Protein AF-A0A7W1EVM0-F1 (afdb_monomer)

Nearest PDB structures (foldseek):
  7oyc-assembly1_D2  TM=3.502E-01  e=4.449E-01  Xenopus laevis
  8ipa-assembly1_ia  TM=3.233E-01  e=3.943E-01  Triticum aestivum
  8q87-assembly1_Ac  TM=3.469E-01  e=3.494E-01  Gallus gallus
  8c3a-assembly1_F  TM=3.361E-01  e=9.186E-01  Candida albicans
  5xxu-assembly1_D  TM=2.713E-01  e=1.489E+00  Toxoplasma gondii

Secondary structure (DSSP, 8-state):
----SSSSSSGGGT------EEEEEEEEEEEEETTEEEEEEEEEEEEEE-HHHHHHHTT---EEEEEEETTEEEEEEEEEEE-

pLDDT: mean 84.02, std 18.42, range [40.47, 97.5]

Foldseek 3Di:
DDDDDPPPVVVVVVPPPLFFAKKKKKKWKWKDKPPDIDIDIDIDIDGRDRQVVVCVVVVQDWDWDWDADPNIIMIITMDMDMD

Structure (mmCIF, N/CA/C/O backbone):
data_AF-A0A7W1EVM0-F1
#
_entry.id   AF-A0A7W1EVM0-F1
#
loop_
_atom_site.group_PDB
_atom_site.id
_atom_site.type_symbol
_atom_site.label_atom_id
_atom_site.label_alt_id
_atom_site.label_comp_id
_atom_site.label_asym_id
_atom_site.label_entity_id
_atom_site.label_seq_id
_atom_site.pdbx_PDB_ins_code
_atom_site.Cartn_x
_atom_site.Cartn_y
_atom_site.Cartn_z
_atom_site.occupancy
_atom_site.B_iso_or_equiv
_atom_site.auth_seq_id
_atom_site.auth_comp_id
_atom_site.auth_asym_id
_atom_site.auth_atom_id
_atom_site.pdbx_PDB_model_num
ATOM 1 N N . MET A 1 1 ? -43.558 30.044 35.321 1.00 42.88 1 MET A N 1
ATOM 2 C CA . MET A 1 1 ? -42.147 30.148 34.888 1.00 42.88 1 MET A CA 1
ATOM 3 C C . MET A 1 1 ? -41.596 28.740 34.681 1.00 42.88 1 MET A C 1
ATOM 5 O O . MET A 1 1 ? -41.340 28.061 35.661 1.00 42.88 1 MET A O 1
ATOM 9 N N . LYS A 1 2 ? -41.499 28.251 33.440 1.00 40.47 2 LYS A N 1
ATOM 10 C CA . LYS A 1 2 ? -40.851 26.967 33.112 1.00 40.47 2 LYS A CA 1
ATOM 11 C C . LYS A 1 2 ? -40.012 27.187 31.861 1.00 40.47 2 LYS A C 1
ATOM 13 O O . LYS A 1 2 ? -40.490 27.025 30.746 1.00 40.47 2 LYS A O 1
ATOM 18 N N . LYS A 1 3 ? -38.797 27.688 32.062 1.00 48.94 3 LYS A N 1
ATOM 19 C CA . LYS A 1 3 ? -37.784 27.779 31.017 1.00 48.94 3 LYS A CA 1
ATOM 20 C C . LYS A 1 3 ? -36.690 26.761 31.346 1.00 48.94 3 LYS A C 1
ATOM 22 O O . LYS A 1 3 ? -36.352 26.585 32.511 1.00 48.94 3 LYS A O 1
ATOM 27 N N . ILE A 1 4 ? -36.095 26.224 30.285 1.00 54.47 4 ILE A N 1
ATOM 28 C CA . ILE A 1 4 ? -34.758 25.617 30.236 1.00 54.47 4 ILE A CA 1
ATOM 29 C C . ILE A 1 4 ? -34.631 24.181 30.766 1.00 54.47 4 ILE A C 1
ATOM 31 O O . ILE A 1 4 ? -33.968 23.949 31.765 1.00 54.47 4 ILE A O 1
ATOM 35 N N . ILE A 1 5 ? -35.146 23.192 30.028 1.00 54.56 5 ILE A N 1
ATOM 36 C CA . ILE A 1 5 ? -34.520 21.853 30.010 1.00 54.56 5 ILE A CA 1
ATOM 37 C C . ILE A 1 5 ? -34.617 21.262 28.595 1.00 54.56 5 ILE A C 1
ATOM 39 O O . ILE A 1 5 ? -35.205 20.210 28.394 1.00 54.56 5 ILE A O 1
ATOM 43 N N . LEU A 1 6 ? -34.116 21.961 27.573 1.00 45.94 6 LEU A N 1
ATOM 44 C CA . LEU A 1 6 ? -34.043 21.393 26.213 1.00 45.94 6 LEU A CA 1
ATOM 45 C C . LEU A 1 6 ? -32.711 21.681 25.502 1.00 45.94 6 LEU A C 1
ATOM 47 O O . LEU A 1 6 ? -32.601 21.508 24.295 1.00 45.94 6 LEU A O 1
ATOM 51 N N . SER A 1 7 ? -31.691 22.118 26.244 1.00 47.81 7 SER A N 1
ATOM 52 C CA . SER A 1 7 ? -30.389 22.505 25.678 1.00 47.81 7 SER A CA 1
ATOM 53 C C . SER A 1 7 ? -29.310 21.433 25.857 1.00 47.81 7 SER A C 1
ATOM 55 O O . SER A 1 7 ? -28.253 21.517 25.241 1.00 47.81 7 SER A O 1
ATOM 57 N N . THR A 1 8 ? -29.545 20.423 26.698 1.00 49.50 8 THR A N 1
ATOM 58 C CA . THR A 1 8 ? -28.522 19.437 27.087 1.00 49.50 8 THR A CA 1
ATOM 59 C C . THR A 1 8 ? -28.483 18.189 26.207 1.00 49.50 8 THR A C 1
ATOM 61 O O . THR A 1 8 ? -27.473 17.491 26.222 1.00 49.50 8 THR A O 1
ATOM 64 N N . LEU A 1 9 ? -29.506 17.919 25.384 1.00 47.84 9 LEU A N 1
ATOM 65 C CA . LEU A 1 9 ? -29.482 16.761 24.475 1.00 47.84 9 LEU A CA 1
ATOM 66 C C . LEU A 1 9 ? -28.660 16.984 23.195 1.00 47.84 9 LEU A C 1
ATOM 68 O O . LEU A 1 9 ? -28.266 16.015 22.554 1.00 47.84 9 LEU A O 1
ATOM 72 N N . VAL A 1 10 ? -28.361 18.232 22.824 1.00 50.22 10 VAL A N 1
ATOM 73 C CA . VAL A 1 10 ? -27.656 18.530 21.562 1.00 50.22 10 VAL A CA 1
ATOM 74 C C . VAL A 1 10 ? -26.148 18.254 21.663 1.00 50.22 10 VAL A C 1
ATOM 76 O O . VAL A 1 10 ? -25.502 17.977 20.659 1.00 50.22 10 VAL A O 1
ATOM 79 N N . ILE A 1 11 ? -25.573 18.236 22.870 1.00 50.75 11 ILE A N 1
ATOM 80 C CA . ILE A 1 11 ? -24.120 18.063 23.057 1.00 50.75 11 ILE A CA 1
ATOM 81 C C . ILE A 1 11 ? -23.697 16.588 22.918 1.00 50.75 11 ILE A C 1
ATOM 83 O O . ILE A 1 11 ? -22.575 16.303 22.502 1.00 50.75 11 ILE A O 1
ATOM 87 N N . ALA A 1 12 ? -24.600 15.633 23.169 1.00 46.91 12 ALA A N 1
ATOM 88 C CA . ALA A 1 12 ? -24.302 14.204 23.027 1.00 46.91 12 ALA A CA 1
ATOM 89 C C . ALA A 1 12 ? -24.140 13.755 21.560 1.00 46.91 12 ALA A C 1
ATOM 91 O O . ALA A 1 12 ? -23.508 12.733 21.303 1.00 46.91 12 ALA A O 1
ATOM 92 N N . ALA A 1 13 ? -24.653 14.529 20.596 1.00 47.97 13 ALA A N 1
ATOM 93 C CA . ALA A 1 13 ? -24.500 14.252 19.167 1.00 47.97 13 ALA A CA 1
ATOM 94 C C . ALA A 1 13 ? -23.205 14.831 18.562 1.00 47.97 13 ALA A C 1
ATOM 96 O O . ALA A 1 13 ? -22.800 14.411 17.480 1.00 47.97 13 ALA A O 1
ATOM 97 N N . LEU A 1 14 ? -22.533 15.770 19.247 1.00 47.09 14 LEU A N 1
ATOM 98 C CA . LEU A 1 14 ? -21.263 16.342 18.774 1.00 47.09 14 LEU A CA 1
ATOM 99 C C . LEU A 1 14 ? -20.041 15.502 19.141 1.00 47.09 14 LEU A C 1
ATOM 101 O O . LEU A 1 14 ? -18.969 15.697 18.566 1.00 47.09 14 LEU A O 1
ATOM 105 N N . VAL A 1 15 ? -20.190 14.518 20.026 1.00 49.91 15 VAL A N 1
ATOM 106 C CA . VAL A 1 15 ? -19.188 13.464 20.155 1.00 49.91 15 VAL A CA 1
ATOM 107 C C . VAL A 1 15 ? -19.464 12.472 19.034 1.00 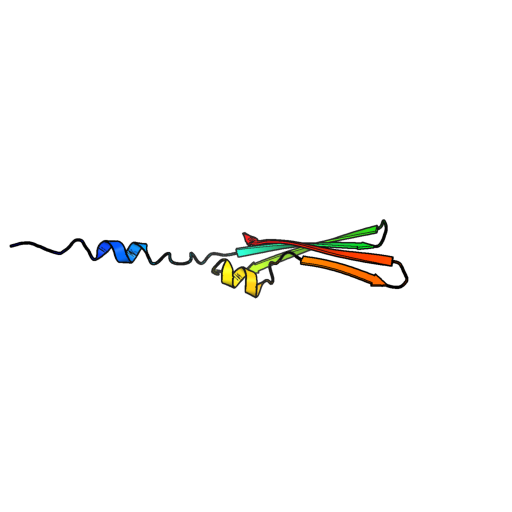49.91 15 VAL A C 1
ATOM 109 O O . VAL A 1 15 ? -20.023 11.398 19.244 1.00 49.91 15 VAL A O 1
ATOM 112 N N . ALA A 1 16 ? -19.078 12.857 17.814 1.00 52.22 16 ALA A N 1
ATOM 113 C CA . ALA A 1 16 ? -18.752 11.934 16.742 1.00 52.22 16 ALA A CA 1
ATOM 114 C C . ALA A 1 16 ? -17.645 11.018 17.275 1.00 52.22 16 ALA A C 1
ATOM 116 O O . ALA A 1 16 ? -16.451 11.225 17.058 1.00 52.22 16 ALA A O 1
ATOM 117 N N . THR A 1 17 ? -18.066 10.047 18.081 1.00 56.88 17 THR A N 1
ATOM 118 C CA . THR A 1 17 ? -17.298 8.911 18.539 1.00 56.88 17 THR A CA 1
ATOM 119 C C . THR A 1 17 ? -16.662 8.362 17.283 1.00 56.88 17 THR A C 1
ATOM 121 O O . THR A 1 17 ? -17.331 7.875 16.378 1.00 56.88 17 THR A O 1
ATOM 124 N N . SER A 1 18 ? -15.356 8.562 17.145 1.00 61.59 18 SER A N 1
ATOM 125 C CA . SER A 1 18 ? -14.616 8.022 16.022 1.00 61.59 18 SER A CA 1
ATOM 126 C C . SER A 1 18 ? -14.827 6.508 16.064 1.00 61.59 18 SER A C 1
ATOM 128 O O . SER A 1 18 ? -14.201 5.847 16.896 1.00 61.59 18 SER A O 1
ATOM 130 N N . CYS A 1 19 ? -15.756 5.972 15.264 1.00 75.81 19 CYS A N 1
ATOM 131 C CA . CYS A 1 19 ? -16.138 4.567 15.328 1.00 75.81 19 CYS A CA 1
ATOM 132 C C . CYS A 1 19 ? -14.887 3.724 15.102 1.00 75.81 19 CYS A C 1
ATOM 134 O O . CYS A 1 19 ? -14.341 3.656 13.991 1.00 75.81 19 CYS A O 1
ATOM 136 N N . ARG A 1 20 ? -14.402 3.142 16.200 1.00 87.50 20 ARG A N 1
ATOM 137 C CA . ARG A 1 20 ? -13.296 2.202 16.199 1.00 87.50 20 ARG A CA 1
ATOM 138 C C . ARG A 1 20 ? -13.848 0.901 15.660 1.00 87.50 20 ARG A C 1
ATOM 140 O O . ARG A 1 20 ? -14.789 0.345 16.214 1.00 87.50 20 ARG A O 1
ATOM 147 N N . LYS A 1 21 ? -13.272 0.445 14.563 1.00 90.81 21 LYS A N 1
ATOM 148 C CA . LYS A 1 21 ? -13.582 -0.848 13.966 1.00 90.81 21 LYS A CA 1
ATOM 149 C C . LYS A 1 21 ? -12.302 -1.434 13.412 1.00 90.81 21 LYS A C 1
ATOM 151 O O . LYS A 1 21 ? -11.284 -0.742 13.360 1.00 90.81 21 LYS A O 1
ATOM 156 N N . ASP A 1 22 ? -12.359 -2.690 13.025 1.00 93.00 22 ASP A N 1
ATOM 157 C CA . ASP A 1 22 ? -11.237 -3.312 12.347 1.00 93.00 22 ASP A CA 1
ATOM 158 C C . ASP A 1 22 ? -11.047 -2.629 10.995 1.00 93.00 22 ASP A C 1
ATOM 160 O O . ASP A 1 22 ? -12.018 -2.278 10.313 1.00 93.00 22 ASP A O 1
ATOM 164 N N . ARG A 1 23 ? -9.790 -2.345 10.669 1.00 92.69 23 ARG A N 1
ATOM 165 C CA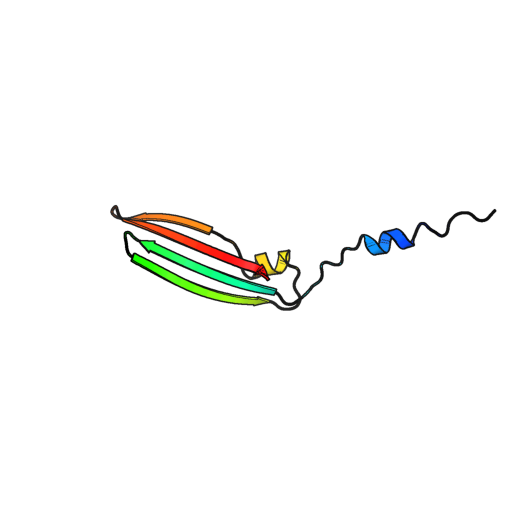 . ARG A 1 23 ? -9.403 -1.648 9.448 1.00 92.69 23 ARG A CA 1
ATOM 166 C C . ARG A 1 23 ? -8.383 -2.478 8.710 1.00 92.69 23 ARG A C 1
ATOM 168 O O . ARG A 1 23 ? -7.438 -2.964 9.322 1.00 92.69 23 ARG A O 1
ATOM 175 N N . THR A 1 24 ? -8.572 -2.607 7.407 1.00 96.12 24 THR A N 1
ATOM 176 C CA . THR A 1 24 ? -7.645 -3.336 6.535 1.00 96.12 24 THR A CA 1
ATOM 177 C C . THR A 1 24 ? -7.030 -2.352 5.559 1.00 96.12 24 THR A C 1
ATOM 179 O O . THR A 1 2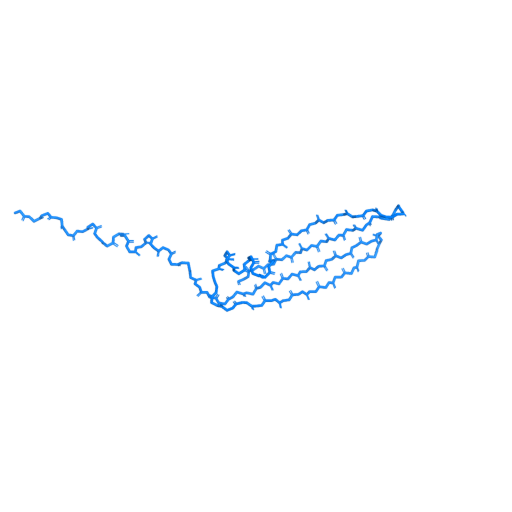4 ? -7.755 -1.645 4.857 1.00 96.12 24 THR A O 1
ATOM 182 N N . CYS A 1 25 ? -5.705 -2.280 5.544 1.00 96.31 25 CYS A N 1
ATOM 183 C CA . CYS A 1 25 ? -4.945 -1.608 4.507 1.00 96.31 25 CYS A CA 1
ATOM 184 C C . CYS A 1 25 ? -4.523 -2.636 3.459 1.00 96.31 25 CYS A C 1
ATOM 186 O O . CYS A 1 25 ? -4.004 -3.694 3.808 1.00 96.31 25 CYS A O 1
ATOM 188 N N . THR A 1 26 ? -4.726 -2.318 2.189 1.00 97.50 26 THR A N 1
ATOM 189 C CA . THR A 1 26 ? -4.202 -3.092 1.065 1.00 97.50 26 THR A CA 1
ATOM 190 C C . THR A 1 26 ? -3.350 -2.172 0.217 1.00 97.50 26 THR A C 1
ATOM 192 O O . THR A 1 26 ? -3.854 -1.138 -0.207 1.00 97.50 26 THR A O 1
ATOM 195 N N . CYS A 1 27 ? -2.096 -2.538 -0.024 1.00 96.69 27 CYS A N 1
ATOM 196 C CA . CYS A 1 27 ? -1.157 -1.764 -0.824 1.00 96.69 27 CYS A CA 1
ATOM 197 C C . CYS A 1 27 ? -0.659 -2.584 -2.010 1.00 96.69 27 CYS A C 1
ATOM 199 O O . CYS A 1 27 ? -0.155 -3.690 -1.837 1.00 96.69 27 CYS A O 1
ATOM 201 N N . ASP A 1 28 ? -0.783 -2.021 -3.205 1.00 96.75 28 ASP A N 1
ATOM 202 C CA . ASP A 1 28 ? -0.114 -2.479 -4.415 1.00 96.75 28 ASP A CA 1
ATOM 203 C C . ASP A 1 28 ? 1.191 -1.701 -4.583 1.00 96.75 28 ASP A C 1
ATOM 205 O O . ASP A 1 28 ? 1.155 -0.486 -4.778 1.00 96.75 28 ASP A O 1
ATOM 209 N N . TYR A 1 29 ? 2.330 -2.385 -4.529 1.00 95.25 29 TYR A N 1
ATOM 210 C CA . TYR A 1 29 ? 3.641 -1.809 -4.813 1.00 95.25 29 TYR A CA 1
ATOM 211 C C . TYR A 1 29 ? 4.066 -2.215 -6.210 1.00 95.25 29 TYR A C 1
ATOM 213 O O . TYR A 1 29 ? 4.211 -3.400 -6.493 1.00 95.25 29 TYR A O 1
ATOM 221 N N . THR A 1 30 ? 4.273 -1.242 -7.085 1.00 96.31 30 THR A N 1
ATOM 222 C CA . THR A 1 30 ? 4.744 -1.461 -8.447 1.00 96.31 30 THR A CA 1
ATOM 223 C C . THR A 1 30 ? 6.119 -0.838 -8.615 1.00 96.31 30 THR A C 1
ATOM 225 O O . THR A 1 30 ? 6.317 0.332 -8.310 1.00 96.31 30 THR A O 1
ATOM 228 N N . SER A 1 31 ? 7.074 -1.622 -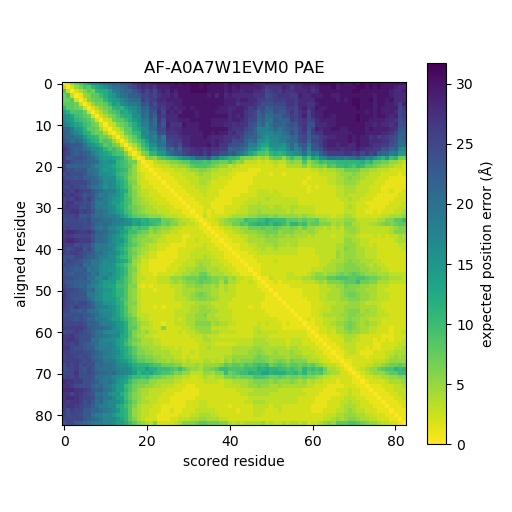9.100 1.00 95.31 31 SER A N 1
ATOM 229 C CA . SER A 1 31 ? 8.402 -1.162 -9.492 1.00 95.31 31 SER A CA 1
ATOM 230 C C . SER A 1 31 ? 8.547 -1.332 -10.995 1.00 95.31 31 SER A C 1
ATOM 232 O O . SER A 1 31 ? 8.513 -2.459 -11.489 1.00 95.31 31 SER A O 1
ATOM 234 N N . THR A 1 32 ? 8.745 -0.236 -11.716 1.00 95.62 32 THR A N 1
ATOM 235 C CA . THR A 1 32 ? 8.897 -0.222 -13.173 1.00 95.62 32 THR A CA 1
ATOM 236 C C . THR A 1 32 ? 10.265 0.321 -13.549 1.00 95.62 32 THR A C 1
ATOM 238 O O . THR A 1 32 ? 10.558 1.477 -13.261 1.00 95.62 32 THR A O 1
ATOM 241 N N . SER A 1 33 ? 11.084 -0.482 -14.226 1.00 93.31 33 SER A N 1
ATOM 242 C CA . SER A 1 33 ? 12.404 -0.093 -14.741 1.00 93.31 33 SER A CA 1
ATOM 243 C C . SER A 1 33 ? 12.438 -0.326 -16.248 1.00 93.31 33 SER A C 1
ATOM 245 O O . SER A 1 33 ? 12.382 -1.467 -16.713 1.00 93.31 33 SER A O 1
ATOM 247 N N . GLY A 1 34 ? 12.506 0.754 -17.029 1.00 87.50 34 GLY A N 1
ATOM 248 C CA . GLY A 1 34 ? 12.380 0.669 -18.486 1.00 87.50 34 GLY A CA 1
ATOM 249 C C . GLY A 1 34 ? 11.045 0.037 -18.900 1.00 87.50 34 GLY A C 1
ATOM 250 O O . GLY A 1 34 ? 9.985 0.590 -18.623 1.00 87.50 34 GLY A O 1
ATOM 251 N N . SER A 1 35 ? 11.092 -1.125 -19.559 1.00 87.62 35 SER A N 1
ATOM 252 C CA . SER A 1 35 ? 9.904 -1.858 -20.038 1.00 87.62 35 SER A CA 1
ATOM 253 C C . SER A 1 35 ? 9.425 -2.964 -19.092 1.00 87.62 35 SER A C 1
ATOM 255 O O . SER A 1 35 ? 8.433 -3.628 -19.384 1.00 87.62 35 SER A O 1
ATOM 257 N N . VAL A 1 36 ? 10.131 -3.205 -17.985 1.00 93.06 36 VAL A N 1
ATOM 258 C CA . VAL A 1 36 ? 9.821 -4.290 -17.046 1.00 93.06 36 VAL A CA 1
ATOM 259 C C . VAL A 1 36 ? 9.117 -3.712 -15.827 1.00 93.06 36 VAL A C 1
ATOM 261 O O . VAL A 1 36 ? 9.572 -2.717 -15.268 1.00 93.06 36 VAL A O 1
ATOM 264 N N . SER A 1 37 ? 8.014 -4.334 -15.412 1.00 94.31 37 SER A N 1
ATOM 265 C CA . SER A 1 37 ? 7.272 -3.958 -14.205 1.00 94.31 37 SER A CA 1
ATOM 266 C C . SER A 1 37 ? 7.064 -5.163 -13.299 1.00 94.31 37 SER A C 1
ATOM 268 O O . SER A 1 37 ? 6.704 -6.241 -13.769 1.00 94.31 37 SER A O 1
ATOM 270 N N . PHE A 1 38 ? 7.257 -4.961 -12.001 1.00 94.25 38 PHE A N 1
ATOM 271 C CA . PHE A 1 38 ? 6.972 -5.934 -10.954 1.00 94.25 38 PHE A CA 1
ATOM 272 C C . PHE A 1 38 ? 5.936 -5.351 -10.009 1.00 94.25 38 PHE A C 1
ATOM 274 O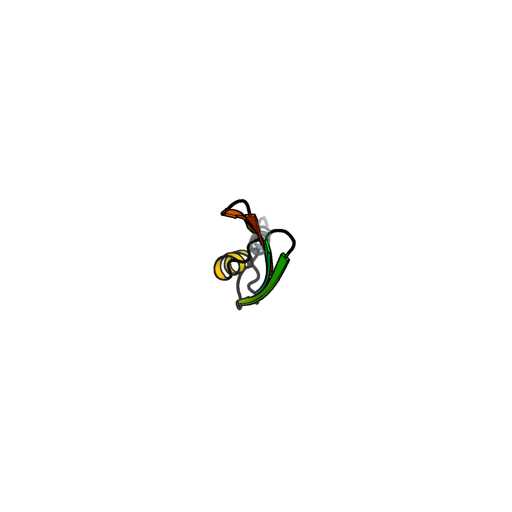 O . PHE A 1 38 ? 6.103 -4.220 -9.561 1.00 94.25 38 PHE A O 1
ATOM 281 N N . THR A 1 39 ? 4.907 -6.127 -9.678 1.00 95.12 39 THR A N 1
ATOM 282 C CA . THR A 1 39 ? 3.881 -5.714 -8.719 1.00 95.12 39 THR A CA 1
ATOM 283 C C . THR A 1 39 ? 3.804 -6.712 -7.574 1.00 95.12 39 THR A C 1
ATOM 285 O O . THR A 1 39 ? 3.745 -7.921 -7.800 1.00 95.12 39 THR A O 1
ATOM 288 N N . SER A 1 40 ? 3.779 -6.209 -6.345 1.00 95.62 40 SER A N 1
ATOM 289 C CA . SER A 1 40 ? 3.503 -6.979 -5.136 1.00 95.62 40 SER A CA 1
ATOM 290 C C . SER A 1 40 ? 2.323 -6.376 -4.378 1.00 95.62 40 SER A C 1
ATOM 292 O O . SER A 1 40 ? 2.033 -5.186 -4.487 1.00 95.62 40 SER A O 1
ATOM 294 N N . LYS A 1 41 ? 1.623 -7.220 -3.616 1.00 95.62 41 LYS A N 1
ATOM 295 C CA . LYS A 1 41 ? 0.509 -6.821 -2.753 1.00 95.62 41 LYS A CA 1
ATOM 296 C C . LYS A 1 41 ? 0.872 -7.066 -1.299 1.00 95.62 41 LYS A C 1
ATOM 298 O O . LYS A 1 41 ? 1.292 -8.170 -0.964 1.00 95.62 41 LYS A O 1
ATOM 303 N N . ASP A 1 42 ? 0.634 -6.071 -0.455 1.00 95.62 42 ASP A N 1
ATOM 304 C CA . ASP A 1 42 ? 0.625 -6.213 0.999 1.00 95.62 42 ASP A CA 1
ATOM 305 C C . ASP A 1 42 ? -0.787 -5.990 1.542 1.00 95.62 42 ASP A C 1
ATOM 307 O O . ASP A 1 42 ? -1.531 -5.129 1.058 1.00 95.62 42 ASP A O 1
ATOM 311 N N . VAL A 1 43 ? -1.161 -6.778 2.548 1.00 95.94 43 VAL A N 1
ATOM 312 C CA . VAL A 1 43 ? -2.424 -6.620 3.264 1.00 95.94 43 VAL A CA 1
ATOM 313 C C . VAL A 1 43 ? -2.143 -6.652 4.754 1.00 95.94 43 VAL A C 1
ATOM 315 O O . VAL A 1 43 ? -1.733 -7.673 5.299 1.00 95.94 43 VAL A O 1
ATOM 318 N N . THR A 1 44 ? -2.454 -5.546 5.421 1.00 96.12 44 THR A N 1
ATOM 319 C CA . THR A 1 44 ? -2.274 -5.399 6.861 1.00 96.12 44 THR A CA 1
ATOM 320 C C . THR A 1 44 ? -3.5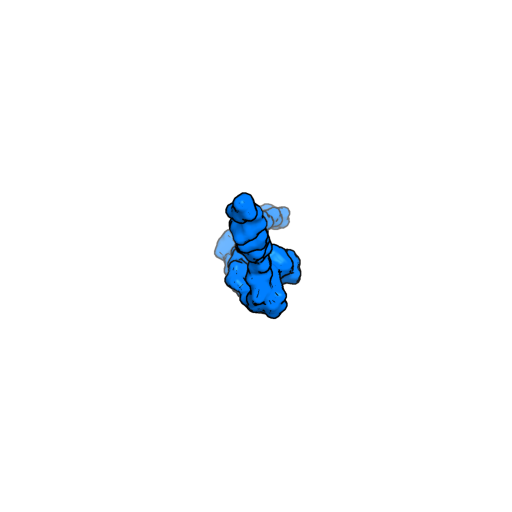97 -5.027 7.521 1.00 96.12 44 THR A C 1
ATOM 322 O O . THR A 1 44 ? -4.250 -4.056 7.135 1.00 96.12 44 THR A O 1
ATOM 325 N N . THR A 1 45 ? -3.978 -5.763 8.564 1.00 95.50 45 THR A N 1
ATOM 326 C CA . THR A 1 45 ? -5.210 -5.521 9.327 1.00 95.50 45 THR A CA 1
ATOM 327 C C . THR A 1 45 ? -4.883 -5.076 10.744 1.00 95.50 45 THR A C 1
ATOM 329 O O . THR A 1 45 ? -4.067 -5.690 11.425 1.00 95.50 45 THR A O 1
ATOM 332 N N . VAL A 1 46 ? -5.559 -4.028 11.212 1.00 95.19 46 VAL A N 1
ATOM 333 C CA . VAL A 1 46 ? -5.462 -3.534 12.590 1.00 95.19 46 VAL A CA 1
ATOM 334 C C . VAL A 1 46 ? -6.838 -3.509 13.240 1.00 95.19 46 VAL A C 1
ATOM 336 O O . VAL A 1 46 ? -7.817 -3.032 12.659 1.00 95.19 46 VAL A O 1
ATOM 339 N N . SER A 1 47 ? -6.925 -4.028 14.461 1.00 93.94 47 SER A N 1
ATOM 340 C CA . SER A 1 47 ? -8.207 -4.199 15.145 1.00 93.94 47 SER A CA 1
ATOM 341 C C . SER A 1 47 ? -8.635 -2.952 15.912 1.00 93.94 47 SER A C 1
ATOM 343 O O . SER A 1 47 ? -7.826 -2.315 16.586 1.00 93.94 47 SER A O 1
ATOM 345 N N . LYS A 1 48 ? -9.935 -2.637 15.870 1.00 92.00 48 LYS A N 1
ATOM 346 C CA . LYS A 1 48 ? -10.587 -1.585 16.678 1.00 92.00 48 LYS A CA 1
ATOM 347 C C . LYS A 1 48 ? -9.850 -0.239 16.668 1.00 92.00 48 LYS A C 1
ATOM 349 O O . LYS A 1 48 ? -9.684 0.400 17.709 1.00 92.00 48 LYS A O 1
ATOM 354 N N . GLN A 1 49 ? -9.468 0.232 15.484 1.00 91.06 49 GLN A N 1
ATOM 355 C CA . GLN A 1 49 ? -8.814 1.527 15.317 1.00 91.06 49 GLN A CA 1
ATOM 356 C C . GLN A 1 49 ? -9.709 2.559 14.634 1.00 91.06 49 GLN A C 1
ATOM 358 O O . GLN A 1 49 ? -10.648 2.257 13.889 1.00 91.06 49 GLN A O 1
ATOM 363 N N . THR A 1 50 ? -9.400 3.828 14.889 1.00 91.00 50 THR A N 1
ATOM 364 C CA . THR A 1 50 ? -9.923 4.924 14.067 1.00 91.00 50 THR A CA 1
ATOM 365 C C . THR A 1 50 ? -9.224 4.903 12.708 1.00 91.00 50 THR A C 1
ATOM 367 O O . THR A 1 50 ? -8.087 4.447 12.600 1.00 91.00 50 THR A O 1
ATOM 370 N N . LYS A 1 51 ? -9.859 5.443 11.660 1.00 89.62 51 LYS A N 1
ATOM 371 C CA . LYS A 1 51 ? -9.250 5.491 10.317 1.00 89.62 51 LYS A CA 1
ATOM 372 C C . LYS A 1 51 ? -7.898 6.228 10.319 1.00 89.62 51 LYS A C 1
ATOM 374 O O . LYS A 1 51 ? -6.974 5.808 9.633 1.00 89.62 51 LYS A O 1
ATOM 379 N N . ARG A 1 52 ? -7.775 7.298 11.117 1.00 90.25 52 ARG A N 1
ATOM 380 C CA . ARG A 1 52 ? -6.535 8.081 11.253 1.00 90.25 52 ARG A CA 1
ATOM 381 C C . ARG A 1 52 ? -5.419 7.266 11.905 1.00 90.25 52 ARG A C 1
ATOM 383 O O . ARG A 1 52 ? -4.317 7.248 11.376 1.00 90.25 52 ARG A O 1
ATOM 390 N N . VAL A 1 53 ? -5.709 6.589 13.018 1.00 91.00 53 VAL A N 1
ATOM 391 C CA . VAL A 1 53 ? -4.705 5.776 13.725 1.00 91.00 53 VAL A CA 1
ATOM 392 C C . VAL A 1 53 ? -4.298 4.570 12.884 1.00 91.00 53 VAL A C 1
ATOM 394 O O . VAL A 1 53 ? -3.107 4.326 12.734 1.00 91.00 53 VAL A O 1
ATOM 397 N N . ALA A 1 54 ? -5.260 3.883 12.260 1.00 92.56 54 ALA A N 1
ATOM 398 C CA . ALA A 1 54 ? -4.977 2.755 11.377 1.00 92.56 54 ALA A CA 1
ATOM 399 C C . ALA A 1 54 ? -4.057 3.151 10.215 1.00 92.56 54 ALA A C 1
ATOM 401 O O . ALA A 1 54 ? -3.063 2.481 9.975 1.00 92.56 54 ALA A O 1
ATOM 402 N N . ARG A 1 55 ? -4.326 4.288 9.553 1.00 93.19 55 ARG A N 1
ATOM 403 C CA . ARG A 1 55 ? -3.473 4.797 8.468 1.00 93.19 55 ARG A CA 1
ATOM 404 C C . ARG A 1 55 ? -2.024 5.018 8.908 1.00 93.19 55 ARG A C 1
ATOM 406 O O . ARG A 1 55 ? -1.122 4.682 8.152 1.00 93.19 55 ARG A O 1
ATOM 413 N N . VAL A 1 56 ? -1.814 5.602 10.089 1.00 93.44 56 VAL A N 1
ATOM 414 C CA . VAL A 1 56 ? -0.468 5.866 10.622 1.00 93.44 56 VAL A CA 1
ATOM 415 C C . VAL A 1 56 ? 0.227 4.562 11.004 1.00 93.44 56 VAL A C 1
ATOM 417 O O . VAL A 1 56 ? 1.382 4.367 10.652 1.00 93.44 56 VAL A O 1
ATOM 420 N N . GLN A 1 57 ? -0.479 3.657 11.682 1.00 93.06 57 GLN A N 1
ATOM 421 C CA . GLN A 1 57 ? 0.092 2.406 12.176 1.00 93.06 57 GLN A CA 1
ATOM 422 C C . GLN A 1 57 ? 0.500 1.453 11.048 1.00 93.06 57 GLN A C 1
ATOM 424 O O . GLN A 1 57 ? 1.540 0.815 11.151 1.00 93.06 57 GLN A O 1
ATOM 429 N N . THR A 1 58 ? -0.300 1.358 9.983 1.00 92.56 58 THR A N 1
ATOM 430 C CA . THR A 1 58 ? -0.003 0.471 8.847 1.00 92.56 58 THR A CA 1
ATOM 431 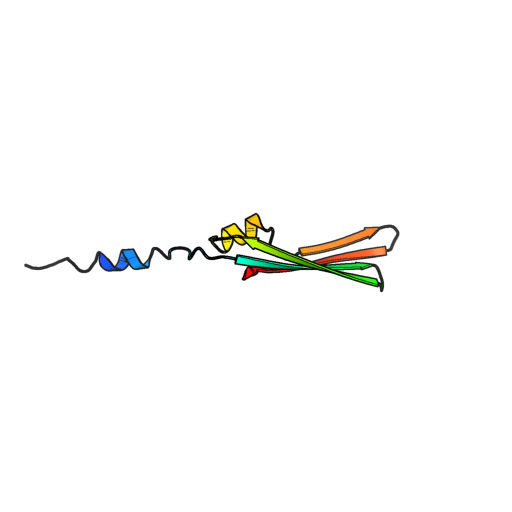C C . THR A 1 58 ? 0.772 1.164 7.729 1.00 92.56 58 THR A C 1
ATOM 433 O O . THR A 1 58 ? 1.001 0.545 6.699 1.00 92.56 58 THR A O 1
ATOM 436 N N . GLY A 1 59 ? 1.085 2.460 7.851 1.00 93.44 59 GLY A N 1
ATOM 437 C CA . GLY A 1 59 ? 1.694 3.225 6.759 1.00 93.44 59 GLY A CA 1
ATOM 438 C C . GLY A 1 59 ? 0.859 3.222 5.470 1.00 93.44 59 GLY A C 1
ATOM 439 O O . GLY A 1 59 ? 1.424 3.204 4.386 1.00 93.44 59 GLY A O 1
ATOM 440 N N . CYS A 1 60 ? -0.480 3.213 5.568 1.00 95.19 60 CYS A N 1
ATOM 441 C CA . CYS A 1 60 ? -1.382 3.096 4.411 1.00 95.19 60 CYS A CA 1
ATOM 442 C C . CYS A 1 60 ? -1.425 4.391 3.585 1.00 95.19 60 CYS A C 1
ATOM 444 O O . CYS A 1 60 ? -2.376 5.183 3.686 1.00 95.19 60 CYS A O 1
ATOM 446 N N . VAL A 1 61 ? -0.371 4.647 2.820 1.00 94.50 61 VAL A N 1
ATOM 447 C CA . VAL A 1 61 ? -0.174 5.884 2.068 1.00 94.50 61 VAL A CA 1
ATOM 448 C C . VAL A 1 61 ? 0.195 5.574 0.630 1.00 94.50 61 VAL A C 1
ATOM 450 O O . VAL A 1 61 ? 0.930 4.634 0.366 1.00 94.50 61 VAL A O 1
ATOM 453 N N . ASN A 1 62 ? -0.319 6.387 -0.289 1.00 96.25 62 ASN A N 1
ATOM 454 C CA . ASN A 1 62 ? 0.121 6.331 -1.673 1.00 96.25 62 ASN A CA 1
ATOM 455 C C . ASN A 1 62 ? 1.433 7.095 -1.791 1.00 96.25 62 ASN A C 1
ATOM 457 O O . ASN A 1 62 ? 1.562 8.190 -1.238 1.00 96.25 62 ASN A O 1
ATOM 461 N N . SER A 1 63 ? 2.362 6.551 -2.554 1.00 95.00 63 SER A N 1
ATOM 462 C CA . SER A 1 63 ? 3.618 7.205 -2.885 1.00 95.00 63 SER A CA 1
ATOM 463 C C . SER A 1 63 ? 3.966 6.954 -4.342 1.00 95.00 63 SER A C 1
ATOM 465 O O . SER A 1 63 ? 3.561 5.958 -4.942 1.00 95.00 63 SER A O 1
ATOM 467 N N . LEU A 1 64 ? 4.709 7.892 -4.910 1.00 96.38 64 LEU A N 1
ATOM 468 C CA . LEU A 1 64 ? 5.313 7.754 -6.218 1.00 96.38 64 LEU A CA 1
ATOM 469 C C . LEU A 1 64 ? 6.719 8.322 -6.111 1.00 96.38 64 LEU A C 1
ATOM 471 O O . LEU A 1 64 ? 6.895 9.510 -5.843 1.00 96.38 64 LEU A O 1
ATOM 475 N N . GLU A 1 65 ? 7.704 7.463 -6.297 1.00 95.81 65 GLU A N 1
ATOM 476 C CA . GLU A 1 65 ? 9.112 7.814 -6.249 1.00 95.81 65 GLU A CA 1
ATOM 477 C C . GLU A 1 65 ? 9.769 7.417 -7.561 1.00 95.81 65 GLU A C 1
ATOM 479 O O . GLU A 1 65 ? 9.448 6.394 -8.163 1.00 95.81 65 GLU A O 1
ATOM 484 N N . THR A 1 66 ? 10.700 8.242 -8.021 1.00 95.38 66 THR A N 1
ATOM 485 C CA . THR A 1 66 ? 11.492 7.947 -9.213 1.00 95.38 66 THR A CA 1
ATOM 486 C C . THR A 1 66 ? 12.960 8.027 -8.845 1.00 95.38 66 THR A C 1
ATOM 488 O O . THR A 1 66 ? 13.396 8.947 -8.157 1.00 95.38 66 THR A O 1
ATOM 491 N N . SER A 1 67 ? 13.724 7.034 -9.279 1.00 93.25 67 SER A N 1
ATOM 492 C CA . SER A 1 67 ? 15.162 6.959 -9.067 1.00 93.25 67 SER A CA 1
ATOM 493 C C . SER A 1 67 ? 15.831 6.666 -10.396 1.00 93.25 67 SER A C 1
ATOM 495 O O . SER A 1 67 ? 15.436 5.738 -11.098 1.00 93.25 67 SER A O 1
ATOM 497 N N . THR A 1 68 ? 16.831 7.465 -10.758 1.00 93.19 68 THR A N 1
ATOM 498 C CA . THR A 1 68 ? 17.609 7.248 -11.980 1.00 93.19 68 THR A CA 1
ATOM 499 C C . THR A 1 68 ? 19.018 6.824 -11.606 1.00 93.19 68 THR A C 1
ATOM 501 O O . THR A 1 68 ? 19.720 7.549 -10.905 1.00 93.19 68 THR A O 1
ATOM 504 N N . ASN A 1 69 ? 19.439 5.654 -12.082 1.00 88.44 69 ASN A N 1
ATOM 505 C CA . ASN A 1 69 ? 20.786 5.130 -11.883 1.00 88.44 69 ASN A CA 1
ATOM 506 C C . ASN A 1 69 ? 21.319 4.593 -13.218 1.00 88.44 69 ASN A C 1
ATOM 508 O O . ASN A 1 69 ? 20.608 3.866 -13.907 1.00 88.44 69 ASN A O 1
ATOM 512 N N . ASN A 1 70 ? 22.540 4.980 -13.606 1.00 87.75 70 ASN A N 1
ATOM 513 C CA . ASN A 1 70 ? 23.177 4.573 -14.868 1.00 87.75 70 ASN A CA 1
ATOM 514 C C . ASN A 1 70 ? 22.254 4.713 -16.100 1.00 87.75 70 ASN A C 1
ATOM 516 O O . ASN A 1 70 ? 22.111 3.782 -16.888 1.00 87.75 70 ASN A O 1
ATOM 520 N N . ASN A 1 71 ? 21.595 5.871 -16.246 1.00 89.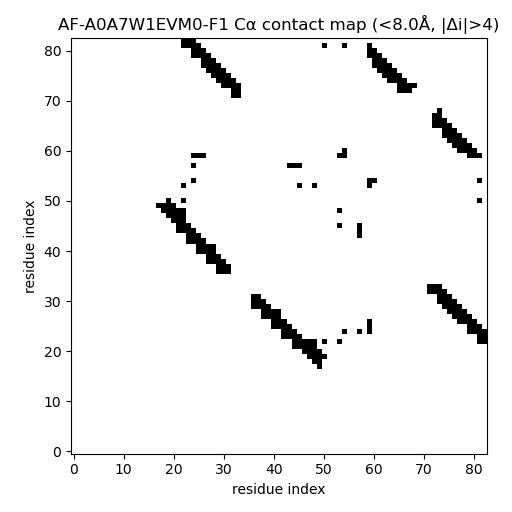00 71 ASN A N 1
ATOM 521 C CA . ASN A 1 71 ? 20.630 6.193 -17.312 1.00 89.00 71 ASN A CA 1
ATOM 522 C C . ASN A 1 71 ? 19.361 5.318 -17.360 1.00 89.00 71 ASN A C 1
ATOM 524 O O . ASN A 1 71 ? 18.580 5.425 -18.304 1.00 89.00 71 ASN A O 1
ATOM 528 N N . VAL A 1 72 ? 19.113 4.498 -16.339 1.00 90.62 72 VAL A N 1
ATOM 529 C CA . VAL A 1 72 ? 17.865 3.750 -16.182 1.00 90.62 72 VAL A CA 1
ATOM 530 C C . VAL A 1 72 ? 17.016 4.432 -15.120 1.00 90.62 72 VAL A C 1
ATOM 532 O O . VAL A 1 72 ? 17.428 4.551 -13.965 1.00 90.62 72 VAL A O 1
ATOM 535 N N . THR A 1 73 ? 15.821 4.872 -15.505 1.00 93.81 73 THR A N 1
ATOM 536 C CA . THR A 1 73 ? 14.819 5.382 -14.566 1.00 93.81 73 THR A CA 1
ATOM 537 C C . THR A 1 73 ? 13.962 4.229 -14.063 1.00 93.81 73 THR A C 1
ATOM 539 O O . THR A 1 73 ? 13.325 3.519 -14.845 1.00 93.81 73 THR A O 1
ATOM 542 N N . THR A 1 74 ? 13.938 4.072 -12.745 1.00 95.12 74 THR A N 1
ATOM 543 C CA . THR A 1 74 ? 13.034 3.181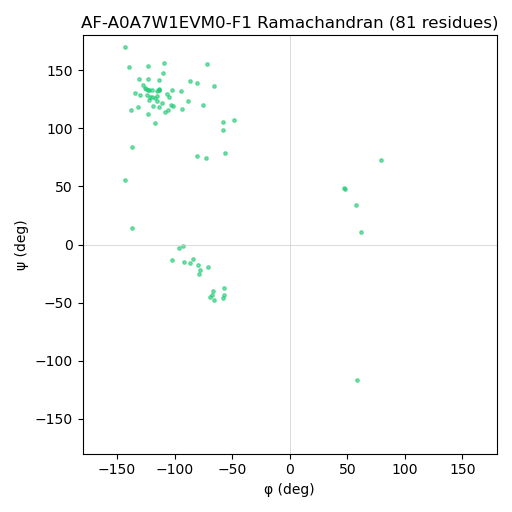 -12.029 1.00 95.12 74 THR A CA 1
ATOM 544 C C . THR A 1 74 ? 11.974 4.009 -11.320 1.00 95.12 74 THR A C 1
ATOM 546 O O . THR A 1 74 ? 12.292 4.957 -10.603 1.00 95.12 74 THR A O 1
ATOM 549 N N . THR A 1 75 ? 10.715 3.648 -11.522 1.00 96.56 75 THR A N 1
ATOM 550 C CA . THR A 1 75 ? 9.563 4.226 -10.833 1.00 96.56 75 THR A CA 1
ATOM 551 C C . THR A 1 75 ? 9.065 3.238 -9.793 1.00 96.56 75 THR A C 1
ATOM 553 O O . THR A 1 75 ? 8.788 2.090 -10.127 1.00 96.56 75 THR A O 1
ATOM 556 N N . TYR A 1 76 ? 8.931 3.693 -8.555 1.00 95.19 76 TYR A N 1
ATOM 557 C CA . TYR A 1 76 ? 8.310 2.968 -7.458 1.00 95.19 76 TYR A CA 1
ATOM 558 C C . TYR A 1 76 ? 6.972 3.634 -7.148 1.00 95.19 76 TYR A C 1
ATOM 560 O O . TYR A 1 76 ? 6.922 4.785 -6.724 1.00 95.19 76 TYR A O 1
ATOM 568 N N . GLU A 1 77 ? 5.878 2.925 -7.375 1.00 96.94 77 GLU A N 1
ATOM 569 C CA . GLU A 1 77 ? 4.528 3.382 -7.072 1.00 96.94 77 GLU A CA 1
ATOM 570 C C . GLU A 1 77 ? 3.940 2.521 -5.955 1.00 96.94 77 GLU A C 1
ATOM 572 O O . GLU A 1 77 ? 3.995 1.296 -6.021 1.00 96.94 77 GLU A O 1
ATOM 577 N N . SER A 1 78 ? 3.336 3.149 -4.950 1.00 96.25 78 SER A N 1
ATOM 578 C CA . SER A 1 78 ? 2.479 2.472 -3.983 1.00 96.25 78 SER A CA 1
ATOM 579 C C . SER A 1 78 ? 1.051 3.011 -4.074 1.00 96.25 78 SER A C 1
ATOM 581 O O . SER A 1 78 ? 0.801 4.218 -4.002 1.00 96.25 78 SER A O 1
ATOM 583 N N . LYS A 1 79 ? 0.092 2.102 -4.256 1.00 97.25 79 LYS A N 1
ATOM 584 C CA . LYS A 1 79 ? -1.347 2.384 -4.268 1.00 97.25 79 LYS A CA 1
ATOM 585 C C . LYS A 1 79 ? -2.000 1.651 -3.110 1.00 97.25 79 LYS A C 1
ATOM 587 O O . LYS A 1 79 ? -2.184 0.441 -3.157 1.00 97.25 79 LYS A O 1
ATOM 592 N N . CYS A 1 80 ? -2.349 2.400 -2.076 1.00 96.62 80 CYS A N 1
ATOM 593 C CA . CYS A 1 80 ? -2.867 1.895 -0.820 1.00 96.62 80 CYS A CA 1
ATOM 594 C C . CYS A 1 80 ? -4.323 2.310 -0.579 1.00 96.62 80 CYS A C 1
ATOM 596 O O . CYS A 1 80 ? -4.693 3.485 -0.647 1.00 96.62 80 CYS A O 1
ATOM 598 N N . GLU A 1 81 ? -5.151 1.347 -0.189 1.00 96.19 81 GLU A N 1
ATOM 599 C CA . GLU A 1 81 ? -6.544 1.551 0.191 1.00 96.19 81 GLU A CA 1
ATOM 600 C C . GLU A 1 81 ? -6.789 1.109 1.634 1.00 96.19 81 GLU A C 1
ATOM 602 O O . GLU A 1 81 ? -6.522 -0.032 2.001 1.00 96.19 81 GLU A O 1
ATOM 607 N N . LEU A 1 82 ? -7.358 2.004 2.448 1.00 94.62 82 LEU A N 1
ATOM 608 C CA . LEU A 1 82 ? -7.749 1.708 3.828 1.00 94.62 82 LEU A CA 1
ATOM 609 C C . LEU A 1 82 ? -9.270 1.572 3.939 1.00 94.62 82 LEU A C 1
ATOM 611 O O . LEU A 1 82 ? -9.994 2.565 3.775 1.00 94.62 82 LEU A O 1
ATOM 615 N N . LYS A 1 83 ? -9.728 0.371 4.288 1.00 90.94 83 LYS A N 1
ATOM 616 C CA . LYS A 1 83 ? -11.140 0.004 4.476 1.00 90.94 83 LYS A CA 1
ATOM 617 C C . LYS A 1 83 ? -11.494 -0.009 5.968 1.00 90.94 83 LYS A C 1
ATOM 619 O O . LYS A 1 83 ? -10.721 -0.598 6.749 1.00 90.94 83 LYS A O 1
#

Sequence (83 aa):
MKKIILSTLVIAALVATSCRKDRTCTCDYTSTSGSVSFTSKDVTTVSKQTKRVARVQTGCVNSLETSTNNNVTTTYESKCELK

Solvent-accessible surface area (backbone atoms only — not comparable to full-atom values): 4998 Å² total; per-residue (Å²): 141,89,79,87,90,80,74,73,72,65,61,70,68,70,61,70,67,70,73,53,37,68,33,41,31,39,33,42,39,36,44,34,47,82,93,47,73,47,78,48,78,49,78,51,76,45,77,60,30,34,74,70,56,43,34,64,75,68,61,53,51,68,48,79,47,76,49,75,55,95,94,42,53,32,38,41,37,33,53,39,48,81,83

Radius of gyration: 22.48 Å; Cα contacts (8 Å, |Δi|>4): 142; chains: 1; bounding box: 65×37×55 Å

Mean predicted aligned error: 10.23 Å